Protein AF-A0A2S9GIF2-F1 (afdb_monomer_lite)

Secondary structure (DSSP, 8-state):
--S-SS--TT--HHHHHHHHHHHSTTT--TT------TTHHHHHTT--TTTTGGGGTTS-------TT-TTHHHHHHHHHHT--

Radius of gyration: 16.53 Å; chains: 1; bounding box: 38×29×39 Å

Foldseek 3Di:
DFADPDDDPPQDPVNVVRCCQCVDPNHDDPVDDRDDDPVVVVVVVVDDPQVPLCVCPPPDDDQDDDPPDPCVVVSVVSVVSNND

Structure (mmCIF, N/CA/C/O backbone):
data_AF-A0A2S9GIF2-F1
#
_entry.id   AF-A0A2S9GIF2-F1
#
loop_
_atom_site.group_PDB
_atom_site.id
_atom_site.type_symbol
_atom_site.label_atom_id
_atom_site.label_alt_id
_atom_site.label_comp_id
_atom_site.label_asym_id
_atom_site.label_entity_id
_atom_site.label_seq_id
_atom_site.pdbx_PDB_ins_code
_atom_site.Cartn_x
_atom_site.Cartn_y
_atom_site.Cartn_z
_atom_site.occupancy
_atom_site.B_iso_or_equiv
_atom_site.auth_seq_id
_atom_site.auth_comp_id
_atom_site.auth_asym_id
_atom_site.auth_atom_id
_atom_site.pdbx_PDB_model_num
ATOM 1 N N . GLY A 1 1 ? 12.319 2.939 -1.087 1.00 81.31 1 GLY A N 1
ATOM 2 C CA . GLY A 1 1 ? 10.866 2.831 -0.855 1.00 81.31 1 GLY A CA 1
ATOM 3 C C . GLY A 1 1 ? 10.176 2.668 -2.189 1.00 81.31 1 GLY A C 1
ATOM 4 O O . GLY A 1 1 ? 10.846 2.804 -3.204 1.00 81.31 1 GLY A O 1
ATOM 5 N N . GLY A 1 2 ? 8.879 2.373 -2.195 1.00 91.25 2 GLY A N 1
ATOM 6 C CA . GLY A 1 2 ? 8.105 2.290 -3.435 1.00 91.25 2 GLY A CA 1
ATOM 7 C C . GLY A 1 2 ? 8.413 1.095 -4.336 1.00 91.25 2 GLY A C 1
ATOM 8 O O . GLY A 1 2 ? 9.320 0.312 -4.074 1.00 91.25 2 GLY A O 1
ATOM 9 N N . THR A 1 3 ? 7.663 0.996 -5.434 1.00 95.69 3 THR A N 1
ATOM 10 C CA . THR A 1 3 ? 7.858 -0.019 -6.478 1.00 95.69 3 THR A CA 1
ATOM 11 C C . THR A 1 3 ? 9.214 0.132 -7.179 1.00 95.69 3 THR A C 1
ATOM 13 O O . THR A 1 3 ? 9.568 1.262 -7.557 1.00 95.69 3 THR A O 1
ATOM 16 N N . PRO A 1 4 ? 9.951 -0.971 -7.416 1.00 95.56 4 PRO A N 1
ATOM 17 C CA . PRO A 1 4 ? 11.212 -0.934 -8.149 1.00 95.56 4 PRO A CA 1
ATOM 18 C C . PRO A 1 4 ? 11.037 -0.424 -9.589 1.00 95.56 4 PRO A C 1
ATOM 20 O O . PRO A 1 4 ? 9.962 -0.504 -10.186 1.00 95.56 4 PRO A O 1
ATOM 23 N N . PHE A 1 5 ? 12.106 0.140 -10.151 1.00 94.81 5 PHE A N 1
ATOM 24 C CA . PHE A 1 5 ? 12.131 0.598 -11.547 1.00 94.81 5 PHE A CA 1
ATOM 25 C C . PHE A 1 5 ? 12.528 -0.495 -12.533 1.00 94.81 5 PHE A C 1
ATOM 27 O O . PHE A 1 5 ? 12.182 -0.400 -13.706 1.00 94.81 5 PHE A O 1
ATOM 34 N N . GLU A 1 6 ? 13.208 -1.531 -12.050 1.00 95.94 6 GLU A N 1
ATOM 35 C CA . GLU A 1 6 ? 13.668 -2.682 -12.817 1.00 95.94 6 GLU A CA 1
ATOM 36 C C . GLU A 1 6 ? 13.555 -3.932 -11.942 1.00 95.94 6 GLU A C 1
ATOM 38 O O . GLU A 1 6 ? 13.634 -3.851 -10.713 1.00 95.94 6 GLU A O 1
ATOM 43 N N . LEU A 1 7 ? 13.358 -5.084 -12.576 1.00 97.75 7 LEU A N 1
ATOM 44 C CA . LEU A 1 7 ? 13.358 -6.379 -11.907 1.00 97.75 7 LEU A CA 1
ATOM 45 C C . LEU A 1 7 ? 14.694 -7.080 -12.143 1.00 97.75 7 LEU A C 1
ATOM 47 O O . LEU A 1 7 ? 15.273 -6.975 -13.221 1.00 97.75 7 LEU A O 1
ATOM 51 N N . GLY A 1 8 ? 15.146 -7.842 -11.153 1.00 96.81 8 GLY A N 1
ATOM 52 C CA . GLY A 1 8 ? 16.341 -8.675 -11.245 1.00 96.81 8 GLY A CA 1
ATOM 53 C C . GLY A 1 8 ? 16.163 -10.008 -10.528 1.00 96.81 8 GLY A C 1
ATOM 54 O O . GLY A 1 8 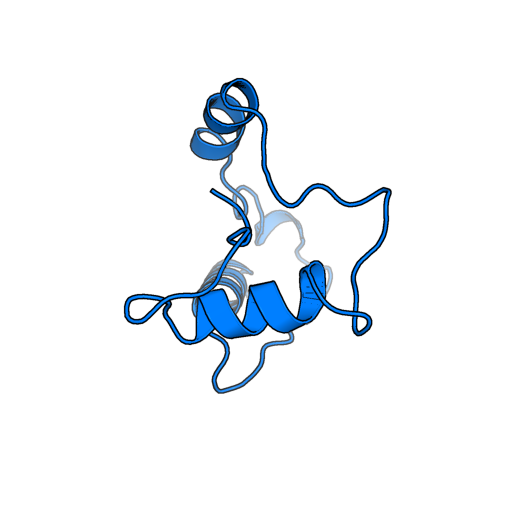? 15.074 -10.342 -10.051 1.00 96.81 8 GLY A O 1
ATOM 55 N N . ASP A 1 9 ? 17.247 -10.772 -10.419 1.00 96.81 9 ASP A N 1
ATOM 56 C CA . ASP A 1 9 ? 17.225 -12.106 -9.801 1.00 96.81 9 ASP A CA 1
ATOM 57 C C . ASP A 1 9 ? 16.854 -12.064 -8.313 1.00 96.81 9 ASP A C 1
ATOM 59 O O . ASP A 1 9 ? 16.268 -13.006 -7.789 1.00 96.81 9 ASP A O 1
ATOM 63 N N . GLN A 1 10 ? 17.142 -10.947 -7.640 1.00 96.81 10 GLN A N 1
ATOM 64 C CA . GLN A 1 10 ? 16.836 -10.740 -6.221 1.00 96.81 10 GLN A CA 1
ATOM 65 C C . GLN A 1 10 ? 15.444 -10.133 -5.974 1.00 96.81 10 GLN A C 1
ATOM 67 O O . GLN A 1 10 ? 15.071 -9.932 -4.822 1.00 96.81 10 GLN A O 1
ATOM 72 N N . SER A 1 11 ? 14.670 -9.819 -7.021 1.00 97.44 11 SER A N 1
ATOM 73 C CA . SER A 1 11 ? 13.331 -9.245 -6.849 1.00 97.44 11 SER A CA 1
ATOM 74 C C . SER A 1 11 ? 12.372 -10.266 -6.246 1.00 97.44 11 SER A C 1
ATOM 76 O O . SER A 1 11 ? 12.161 -11.351 -6.808 1.00 97.44 11 SER A O 1
ATOM 78 N N . THR A 1 12 ? 11.760 -9.881 -5.129 1.00 96.75 12 THR A N 1
ATOM 79 C CA . THR A 1 12 ? 10.770 -10.678 -4.401 1.00 96.75 12 THR A CA 1
ATOM 80 C C . THR A 1 12 ? 9.471 -10.831 -5.207 1.00 96.75 12 THR A C 1
ATOM 82 O O . THR A 1 12 ? 9.246 -10.097 -6.175 1.00 96.75 12 THR A O 1
ATOM 85 N N . PRO A 1 13 ? 8.567 -11.754 -4.831 1.00 96.44 13 PRO A N 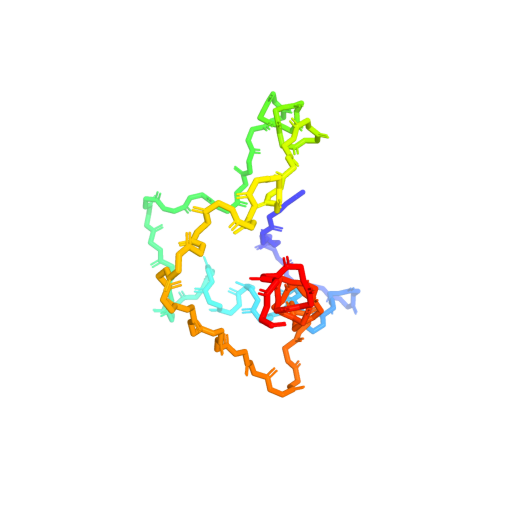1
ATOM 86 C CA . PRO A 1 13 ? 7.239 -11.821 -5.439 1.00 96.44 13 PRO A CA 1
ATOM 87 C C . PRO A 1 13 ? 6.472 -10.491 -5.361 1.00 96.44 13 PRO A C 1
ATOM 89 O O . PRO A 1 13 ? 5.847 -10.099 -6.342 1.00 96.44 13 PRO A O 1
ATOM 92 N N . ILE A 1 14 ? 6.600 -9.756 -4.250 1.00 95.75 14 ILE A N 1
ATOM 93 C CA . ILE A 1 14 ? 5.943 -8.453 -4.054 1.00 95.75 14 ILE A CA 1
ATOM 94 C C . ILE A 1 14 ? 6.544 -7.376 -4.957 1.00 95.75 14 ILE A C 1
ATOM 96 O O . ILE A 1 14 ? 5.805 -6.607 -5.569 1.00 95.75 14 ILE A O 1
ATOM 100 N N . ASP A 1 15 ? 7.870 -7.357 -5.120 1.00 97.12 15 ASP A N 1
ATOM 101 C CA . ASP A 1 15 ? 8.527 -6.463 -6.081 1.00 97.12 15 ASP A CA 1
ATOM 102 C C . ASP A 1 15 ? 7.978 -6.670 -7.494 1.00 97.12 15 ASP A C 1
ATOM 104 O O . ASP A 1 15 ? 7.680 -5.704 -8.198 1.00 97.12 15 ASP A O 1
ATOM 108 N N . ARG A 1 16 ? 7.823 -7.937 -7.896 1.00 97.81 16 ARG A N 1
ATOM 109 C CA . ARG A 1 16 ? 7.314 -8.322 -9.217 1.00 97.81 16 ARG A CA 1
ATOM 110 C C . ARG A 1 16 ? 5.844 -7.958 -9.383 1.00 97.81 16 ARG A C 1
ATOM 112 O O . ARG A 1 16 ? 5.490 -7.421 -10.426 1.00 97.81 16 ARG A O 1
ATOM 119 N N . GLU A 1 17 ? 5.012 -8.195 -8.372 1.00 96.81 17 GLU A N 1
ATOM 120 C CA . GLU A 1 17 ? 3.590 -7.841 -8.401 1.00 96.81 17 GLU A CA 1
ATOM 121 C C . GLU A 1 17 ? 3.384 -6.323 -8.494 1.00 96.81 17 GLU A C 1
ATOM 123 O O . GLU A 1 17 ? 2.635 -5.837 -9.345 1.00 96.81 17 GLU A O 1
ATOM 128 N N . PHE A 1 18 ? 4.092 -5.550 -7.669 1.00 96.81 18 PHE A N 1
ATOM 129 C CA . PHE A 1 18 ? 4.004 -4.094 -7.720 1.00 96.81 18 PHE A CA 1
ATOM 130 C C . PHE A 1 18 ? 4.569 -3.539 -9.024 1.00 96.81 18 PHE A C 1
ATOM 132 O O . PHE A 1 18 ? 4.005 -2.589 -9.570 1.00 96.81 18 PHE A O 1
ATOM 139 N N . TYR A 1 19 ? 5.659 -4.113 -9.538 1.00 97.31 19 TYR A N 1
ATOM 140 C CA . TYR A 1 19 ? 6.194 -3.739 -10.842 1.00 97.31 19 TYR A CA 1
ATOM 141 C C . TYR A 1 19 ? 5.168 -3.996 -11.946 1.00 97.31 19 TYR A C 1
ATOM 143 O O . TYR A 1 19 ? 4.880 -3.089 -12.726 1.00 97.31 19 TYR A O 1
ATOM 151 N N . ASP A 1 20 ? 4.581 -5.195 -11.984 1.00 97.62 20 ASP A N 1
ATOM 152 C CA . ASP A 1 20 ? 3.580 -5.570 -12.981 1.00 97.62 20 ASP A CA 1
ATOM 153 C C . ASP A 1 20 ? 2.422 -4.565 -13.016 1.00 97.62 20 ASP A C 1
ATOM 155 O O . ASP A 1 20 ? 2.031 -4.107 -14.087 1.00 97.62 20 ASP A O 1
ATOM 159 N N . PHE A 1 21 ? 1.930 -4.122 -11.858 1.00 97.19 21 PHE A N 1
ATOM 160 C CA . PHE A 1 21 ? 0.871 -3.118 -11.813 1.00 97.19 21 PHE A CA 1
ATOM 161 C C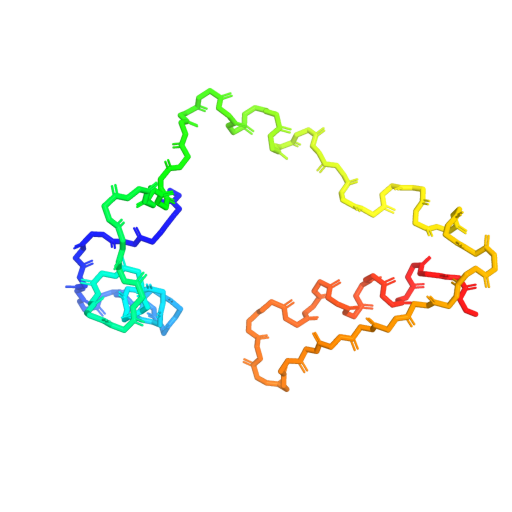 . PHE A 1 21 ? 1.352 -1.707 -12.201 1.00 97.19 21 PHE A C 1
ATOM 163 O O . PHE A 1 21 ? 0.791 -1.089 -13.104 1.00 97.19 21 PHE A O 1
ATOM 170 N N . TYR A 1 22 ? 2.395 -1.180 -11.551 1.00 97.25 22 TYR A N 1
ATOM 171 C CA . TYR A 1 22 ? 2.768 0.240 -11.659 1.00 97.25 22 TYR A CA 1
ATOM 172 C C . TYR A 1 22 ? 3.771 0.574 -12.775 1.00 97.25 22 TYR A C 1
ATOM 174 O O . TYR A 1 22 ? 4.100 1.749 -12.957 1.00 97.25 22 TYR A O 1
ATOM 182 N N . ARG A 1 23 ? 4.323 -0.417 -13.484 1.00 95.38 23 ARG A N 1
ATOM 183 C CA . ARG A 1 23 ? 5.330 -0.217 -14.548 1.00 95.38 23 ARG A CA 1
ATOM 184 C C . ARG A 1 23 ? 4.931 -0.801 -15.899 1.00 95.38 23 ARG A C 1
ATOM 186 O O . ARG A 1 23 ? 5.622 -0.547 -16.881 1.00 95.38 23 ARG A O 1
ATOM 193 N N . THR A 1 24 ? 3.814 -1.520 -15.986 1.00 95.62 24 THR A N 1
ATOM 194 C CA . THR A 1 24 ? 3.286 -2.050 -17.253 1.00 95.62 24 THR A CA 1
ATOM 195 C C . THR A 1 24 ? 1.986 -1.351 -17.651 1.00 95.62 24 THR A C 1
ATOM 197 O O . THR A 1 24 ? 1.426 -0.554 -16.898 1.00 95.62 24 THR A O 1
ATOM 200 N N . ALA A 1 25 ? 1.459 -1.680 -18.832 1.00 96.06 25 ALA A N 1
ATOM 201 C CA . ALA A 1 25 ? 0.169 -1.173 -19.297 1.00 96.06 25 ALA A CA 1
ATOM 202 C C . ALA A 1 25 ? -1.018 -1.536 -18.376 1.00 96.06 25 ALA A C 1
ATOM 204 O O . ALA A 1 25 ? -2.090 -0.958 -18.532 1.00 96.06 25 ALA A O 1
ATOM 205 N N . ARG A 1 26 ? -0.844 -2.466 -17.423 1.00 97.19 26 ARG A N 1
ATOM 206 C CA . ARG A 1 26 ? -1.887 -2.888 -16.477 1.00 97.19 26 ARG A CA 1
ATOM 207 C C . ARG A 1 26 ? -2.379 -1.749 -15.578 1.00 97.19 26 ARG A C 1
ATOM 209 O O . ARG A 1 26 ? -3.573 -1.685 -15.299 1.00 97.19 26 ARG A O 1
ATOM 216 N N . GLY A 1 27 ? -1.480 -0.879 -15.117 1.00 95.69 27 GLY A N 1
ATOM 217 C CA . GLY A 1 27 ? -1.814 0.184 -14.161 1.00 95.69 27 GLY A CA 1
ATOM 218 C C . GLY A 1 27 ? -0.893 1.405 -14.189 1.00 95.69 27 GLY A C 1
ATOM 219 O O . GLY A 1 27 ? -1.083 2.322 -13.391 1.00 95.69 27 GLY A O 1
ATOM 220 N N . ASN A 1 28 ? 0.097 1.456 -15.088 1.00 95.50 28 ASN A N 1
ATOM 221 C CA . ASN A 1 28 ? 0.981 2.612 -15.203 1.00 95.50 28 ASN A CA 1
ATOM 222 C C . ASN A 1 28 ? 0.212 3.872 -15.646 1.00 95.50 28 ASN A C 1
ATOM 224 O O . ASN A 1 28 ? -0.570 3.845 -16.597 1.00 95.50 28 ASN A O 1
ATOM 228 N N . SER A 1 29 ? 0.496 4.994 -14.986 1.00 95.31 29 SER A N 1
ATOM 229 C CA . SER A 1 29 ? -0.048 6.315 -15.296 1.00 95.31 29 SER A CA 1
ATOM 230 C C . SER A 1 29 ? 1.047 7.376 -15.141 1.00 95.31 29 SER A C 1
ATOM 232 O O . SER A 1 29 ? 1.750 7.360 -14.127 1.00 95.31 29 SER A O 1
ATOM 234 N N . PRO A 1 30 ? 1.169 8.351 -16.068 1.00 93.31 30 PRO A N 1
ATOM 235 C CA . PRO A 1 30 ? 2.161 9.427 -15.965 1.00 93.31 30 PRO A CA 1
ATOM 236 C C . PRO A 1 30 ? 2.069 10.260 -14.678 1.00 93.31 30 PRO A C 1
ATOM 238 O O . PRO A 1 30 ? 3.047 10.885 -14.281 1.00 93.31 30 PRO A O 1
ATOM 241 N N . ALA A 1 31 ? 0.901 10.289 -14.031 1.00 93.44 31 ALA A N 1
ATOM 242 C CA . ALA A 1 31 ? 0.675 11.045 -12.801 1.00 93.44 31 ALA A CA 1
ATOM 243 C C . ALA A 1 31 ? 1.076 10.283 -11.523 1.00 93.44 31 ALA A C 1
ATOM 245 O O . ALA A 1 31 ? 1.049 10.854 -10.433 1.00 93.44 31 ALA A O 1
ATOM 246 N N . THR A 1 32 ? 1.429 9.000 -11.623 1.00 89.81 32 THR A N 1
ATOM 247 C CA . THR A 1 32 ? 1.699 8.154 -10.459 1.00 89.81 32 THR A CA 1
ATOM 248 C C . THR A 1 32 ? 3.199 8.027 -10.220 1.00 89.81 32 THR A C 1
ATOM 250 O O . THR A 1 32 ? 3.904 7.324 -10.939 1.00 89.81 32 THR A O 1
ATOM 253 N N . SER A 1 33 ? 3.685 8.646 -9.141 1.00 88.56 33 SER A N 1
ATOM 254 C CA . SER A 1 33 ? 4.967 8.272 -8.542 1.00 88.56 33 SER A CA 1
ATOM 255 C C . SER A 1 33 ? 4.717 7.277 -7.416 1.00 88.56 33 SER A C 1
ATOM 257 O O . SER A 1 33 ? 3.974 7.564 -6.481 1.00 88.56 33 SER A O 1
ATOM 259 N N . THR A 1 34 ? 5.365 6.114 -7.476 1.00 94.69 34 THR A N 1
ATOM 260 C CA . THR A 1 34 ? 5.403 5.168 -6.347 1.00 94.69 34 THR A CA 1
ATOM 261 C C . THR A 1 34 ? 6.544 5.488 -5.382 1.00 94.69 34 THR A C 1
ATOM 263 O O . THR A 1 34 ? 6.727 4.774 -4.403 1.00 94.69 34 THR A O 1
ATOM 266 N N . GLN A 1 35 ? 7.354 6.509 -5.680 1.00 94.56 35 GLN A N 1
ATOM 267 C CA . GLN A 1 35 ? 8.526 6.884 -4.901 1.00 94.56 35 GLN A CA 1
ATOM 268 C C . GLN A 1 35 ? 8.191 8.062 -3.978 1.00 94.56 35 GLN A C 1
ATOM 270 O O . GLN A 1 35 ? 7.964 9.169 -4.479 1.00 94.56 35 GLN A O 1
ATOM 275 N N . PRO A 1 36 ? 8.150 7.854 -2.647 1.00 93.44 36 PRO A N 1
ATOM 276 C CA . PRO A 1 36 ? 7.971 8.946 -1.701 1.00 93.44 36 PRO A CA 1
ATOM 277 C C . PRO A 1 36 ? 9.202 9.859 -1.693 1.00 93.44 36 PRO A C 1
ATOM 279 O O . PRO A 1 36 ? 10.318 9.433 -2.004 1.00 93.44 36 PRO A O 1
ATOM 282 N N . THR A 1 37 ? 9.024 11.118 -1.294 1.00 94.12 37 THR A N 1
ATOM 283 C CA . THR A 1 37 ? 10.170 12.002 -1.066 1.00 94.12 37 THR A CA 1
ATOM 284 C C . THR A 1 37 ? 10.909 11.571 0.198 1.00 94.12 37 THR A C 1
ATOM 286 O O . THR A 1 37 ? 10.321 11.056 1.148 1.00 94.12 37 THR A O 1
ATOM 289 N N . LEU A 1 38 ? 12.220 11.815 0.262 1.00 93.88 38 LEU A N 1
ATOM 290 C CA . LEU A 1 38 ? 12.987 11.483 1.466 1.00 93.88 38 LEU A CA 1
ATOM 291 C C . LEU A 1 38 ? 12.421 12.189 2.712 1.00 93.88 38 LEU A C 1
ATOM 293 O O . LEU A 1 38 ? 12.342 11.597 3.786 1.00 93.88 38 LEU A O 1
ATOM 297 N N . SER A 1 39 ? 11.976 13.438 2.556 1.00 95.69 39 SER A N 1
ATOM 298 C CA . SER A 1 39 ? 11.405 14.232 3.643 1.00 95.69 39 SER A CA 1
ATOM 299 C C . SER A 1 39 ? 10.023 13.752 4.103 1.00 95.69 39 SER A C 1
ATOM 301 O O . SER A 1 39 ? 9.664 14.012 5.252 1.00 95.69 39 SER A O 1
ATOM 303 N N . SER A 1 40 ? 9.252 13.023 3.280 1.00 94.56 40 SER A N 1
ATOM 304 C CA . SER A 1 40 ? 7.965 12.465 3.724 1.00 94.56 40 SER A CA 1
ATOM 305 C C . SER A 1 40 ? 8.127 11.294 4.693 1.00 94.56 40 SER A C 1
ATOM 307 O O . SER A 1 40 ? 7.237 11.068 5.511 1.00 94.56 40 SER A O 1
ATOM 309 N N . ASN A 1 41 ? 9.268 10.593 4.669 1.00 93.94 41 ASN A N 1
ATOM 310 C CA . ASN A 1 41 ? 9.510 9.456 5.563 1.00 93.94 41 ASN A CA 1
ATOM 311 C C . ASN A 1 41 ? 9.464 9.853 7.043 1.00 93.94 41 ASN A C 1
ATOM 313 O O . ASN A 1 41 ? 8.969 9.082 7.854 1.00 93.94 41 ASN A O 1
ATOM 317 N N . VAL A 1 42 ? 9.906 11.065 7.401 1.00 95.88 42 VAL A N 1
ATOM 318 C CA . VAL A 1 42 ? 9.852 11.547 8.795 1.00 95.88 42 VAL A CA 1
ATOM 319 C C . VAL A 1 42 ? 8.412 11.586 9.308 1.00 95.88 42 VAL A C 1
ATOM 321 O O . VAL A 1 42 ? 8.148 11.190 10.437 1.00 95.88 42 VAL A O 1
ATOM 324 N N . ARG A 1 43 ? 7.466 12.029 8.470 1.00 94.69 43 ARG A N 1
ATOM 325 C CA . ARG A 1 43 ? 6.042 12.051 8.833 1.00 94.69 43 ARG A CA 1
ATOM 326 C C . ARG A 1 43 ? 5.462 10.646 8.888 1.00 94.69 43 ARG A C 1
ATOM 328 O O . ARG A 1 43 ? 4.719 10.351 9.810 1.00 94.69 43 ARG A O 1
ATOM 335 N N . PHE A 1 44 ? 5.823 9.794 7.928 1.00 93.75 44 PHE A N 1
ATOM 336 C CA . PHE A 1 44 ? 5.350 8.412 7.873 1.00 93.75 44 PHE A CA 1
ATOM 337 C C . PHE A 1 44 ? 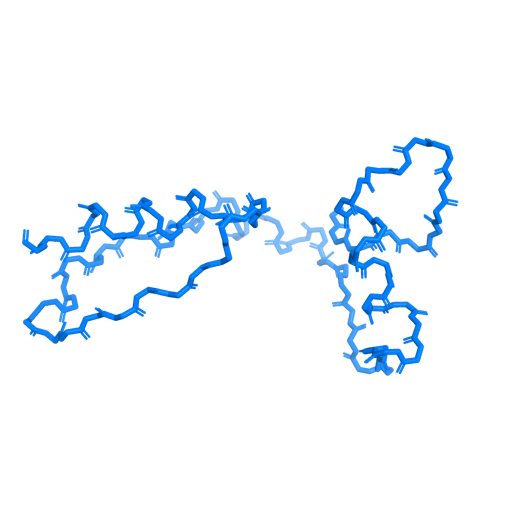5.776 7.603 9.106 1.00 93.75 44 PHE A C 1
ATOM 339 O O . PHE A 1 44 ? 4.956 6.919 9.700 1.00 93.75 44 PHE A O 1
ATOM 346 N N . MET A 1 45 ? 7.031 7.745 9.544 1.00 94.94 45 MET A N 1
ATOM 347 C CA . MET A 1 45 ? 7.539 7.073 10.748 1.00 94.94 45 MET A CA 1
ATOM 348 C C . MET A 1 45 ? 6.898 7.581 12.048 1.00 94.94 45 MET A C 1
ATOM 350 O O . MET A 1 45 ? 7.004 6.914 13.069 1.00 94.94 45 MET A O 1
ATOM 354 N N . ASN A 1 46 ? 6.250 8.749 12.019 1.00 96.38 46 ASN A N 1
ATOM 355 C CA . ASN A 1 46 ? 5.538 9.337 13.154 1.00 96.38 46 ASN A CA 1
ATOM 356 C C . ASN A 1 46 ? 4.009 9.295 12.960 1.00 96.38 46 ASN A C 1
ATOM 358 O O . ASN A 1 46 ? 3.295 10.148 13.488 1.00 96.38 46 ASN A O 1
ATOM 362 N N . PHE A 1 47 ? 3.515 8.358 12.148 1.00 95.12 47 PHE A N 1
ATOM 363 C CA . PHE A 1 47 ? 2.093 8.139 11.910 1.00 95.12 47 PHE A CA 1
ATOM 364 C C . PHE A 1 47 ? 1.663 6.790 12.490 1.00 95.12 47 PHE A C 1
ATOM 366 O O . PHE A 1 47 ? 2.261 5.760 12.183 1.00 95.12 47 PHE A O 1
ATOM 373 N N . TYR A 1 48 ? 0.605 6.806 13.299 1.00 95.06 48 TYR A N 1
ATOM 374 C CA . TYR A 1 48 ? 0.073 5.638 13.997 1.00 95.06 48 TYR A CA 1
ATOM 375 C C . TYR A 1 48 ? -1.327 5.341 13.436 1.00 95.06 48 TYR A C 1
ATOM 377 O O . TYR A 1 48 ? -2.302 5.952 13.864 1.00 95.06 48 TYR A O 1
ATOM 385 N N . PRO A 1 49 ? -1.450 4.468 12.416 1.00 91.94 49 PRO A N 1
ATOM 386 C CA . PRO A 1 49 ? -2.665 4.358 11.598 1.00 91.94 49 PRO A CA 1
ATOM 387 C C . PRO A 1 49 ? -3.904 3.843 12.338 1.00 91.94 49 PRO A C 1
ATOM 389 O O . PRO A 1 49 ? -5.008 3.992 11.822 1.00 91.94 49 PRO A O 1
ATOM 392 N N . PHE A 1 50 ? -3.726 3.216 13.501 1.00 94.25 50 PHE A N 1
ATOM 393 C CA . PHE A 1 50 ? -4.808 2.639 14.301 1.00 94.25 50 PHE A CA 1
ATOM 394 C C . PHE A 1 50 ? -5.055 3.392 15.612 1.00 94.25 50 PHE A C 1
ATOM 396 O O . PHE A 1 50 ? -5.838 2.921 16.431 1.00 94.25 50 PHE A O 1
ATOM 403 N N . GLU A 1 51 ? -4.395 4.534 15.824 1.00 95.25 51 GLU A N 1
ATOM 404 C CA . GLU A 1 51 ? -4.723 5.425 16.941 1.00 95.25 51 GLU A CA 1
ATOM 405 C C . GLU A 1 51 ? -6.204 5.834 16.842 1.00 95.25 51 GLU A C 1
ATOM 407 O O . GLU A 1 51 ? -6.688 6.144 15.749 1.00 95.25 51 GLU A O 1
ATOM 412 N N . ASP A 1 52 ? -6.917 5.812 17.969 1.00 93.50 52 ASP A N 1
ATOM 413 C CA . ASP A 1 52 ? -8.338 6.165 18.090 1.00 93.50 52 ASP A CA 1
ATOM 414 C C . ASP A 1 52 ? -9.310 5.317 17.236 1.00 93.50 52 ASP A C 1
ATOM 416 O O . ASP A 1 52 ? -10.454 5.729 16.998 1.00 93.50 52 ASP A O 1
ATOM 420 N N . ILE A 1 53 ? -8.907 4.135 16.754 1.00 94.88 53 ILE A N 1
ATOM 421 C CA . ILE A 1 53 ? -9.769 3.255 15.939 1.00 94.88 53 ILE A CA 1
ATOM 422 C C . ILE A 1 53 ? -11.069 2.866 16.664 1.00 94.88 53 ILE A C 1
ATOM 424 O O . ILE A 1 53 ? -12.122 2.752 16.035 1.00 94.88 53 ILE A O 1
ATOM 428 N N . GLU A 1 54 ? -11.042 2.753 17.991 1.00 91.31 54 GLU A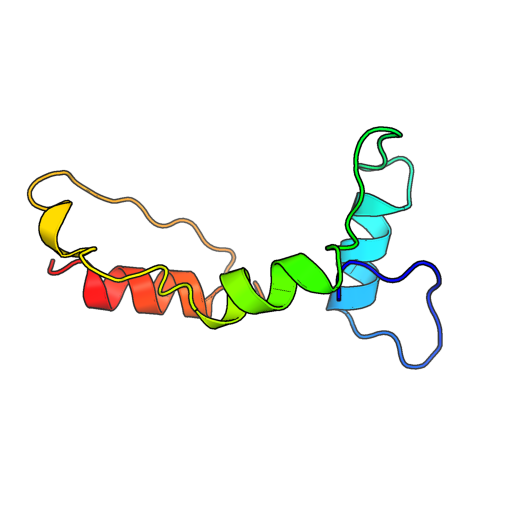 N 1
ATOM 429 C CA . GLU A 1 54 ? -12.201 2.471 18.837 1.00 91.31 54 GLU A CA 1
ATOM 430 C C . GLU A 1 54 ? -13.265 3.579 18.780 1.00 91.31 54 GLU A C 1
ATOM 432 O O . GLU A 1 54 ? -14.453 3.316 18.969 1.00 91.31 54 GLU A O 1
ATOM 437 N N . THR A 1 55 ? -12.876 4.813 18.438 1.00 93.81 55 THR A N 1
ATOM 438 C CA . THR A 1 55 ? -13.804 5.949 18.278 1.00 93.81 55 THR A CA 1
ATOM 439 C C . THR A 1 55 ? -14.663 5.841 17.014 1.00 93.81 55 THR A C 1
ATOM 4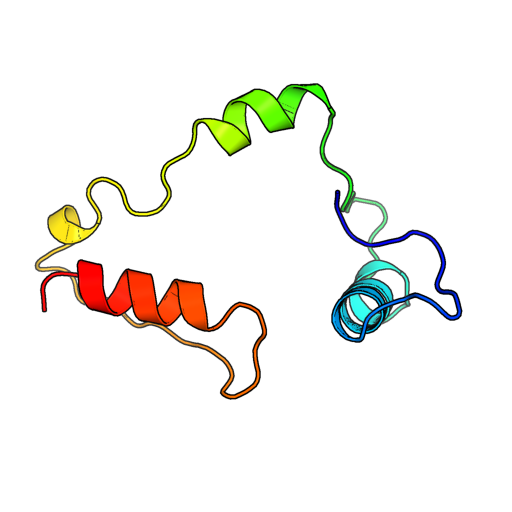41 O O . THR A 1 55 ? -15.592 6.630 16.788 1.00 93.81 55 THR A O 1
ATOM 444 N N . ILE A 1 56 ? -14.385 4.853 16.156 1.00 94.19 56 ILE A N 1
ATOM 445 C CA . ILE A 1 56 ? -15.259 4.527 15.032 1.00 94.19 56 ILE A CA 1
ATOM 446 C C . ILE A 1 56 ? -16.588 3.954 15.538 1.00 94.19 56 ILE A C 1
ATOM 448 O O . ILE A 1 56 ? -17.642 4.307 14.992 1.00 94.19 56 ILE A O 1
ATOM 452 N N . SER A 1 57 ? -16.555 3.172 16.620 1.00 90.12 57 SER A N 1
ATOM 453 C CA . SER A 1 57 ? -17.738 2.621 17.284 1.00 90.12 57 SER A CA 1
ATOM 454 C C . SER A 1 57 ? -18.753 3.721 17.648 1.00 90.12 57 SER A C 1
ATOM 456 O O . SER A 1 57 ? -18.361 4.824 18.040 1.00 90.12 57 SER A O 1
ATOM 458 N N . PRO A 1 58 ? -20.071 3.484 17.489 1.00 92.88 58 PRO A N 1
ATOM 459 C CA . PRO A 1 58 ? -20.732 2.224 17.126 1.00 92.88 58 PRO A CA 1
ATOM 460 C C . PRO A 1 58 ? -20.907 2.018 15.612 1.00 92.88 58 PRO A C 1
ATOM 462 O O . PRO A 1 58 ? -21.726 1.199 15.192 1.00 92.88 58 PRO A O 1
ATOM 465 N N . ARG A 1 59 ? -20.218 2.792 14.761 1.00 95.94 59 ARG A N 1
ATOM 466 C CA . ARG A 1 59 ? -20.353 2.625 13.308 1.00 95.94 59 ARG A CA 1
ATOM 467 C C . ARG A 1 59 ? -19.722 1.288 12.904 1.00 95.94 59 ARG A C 1
ATOM 469 O O . ARG A 1 59 ? -18.586 1.031 13.297 1.00 95.94 59 ARG A O 1
ATOM 476 N N . PRO A 1 60 ? -20.419 0.456 12.115 1.00 93.69 60 PRO A N 1
ATOM 477 C CA . PRO A 1 60 ? -19.880 -0.827 11.691 1.00 93.69 60 PRO A CA 1
ATOM 478 C C . PRO A 1 60 ? -18.674 -0.636 10.766 1.00 93.69 60 PRO A C 1
ATOM 480 O O . PRO A 1 60 ? -18.650 0.284 9.943 1.00 93.69 60 PRO A O 1
ATOM 483 N N . MET A 1 61 ? -17.707 -1.545 10.871 1.00 94.75 61 MET A N 1
ATOM 484 C CA . MET A 1 61 ? -16.533 -1.616 10.004 1.00 94.75 61 MET A CA 1
ATOM 485 C C . MET A 1 61 ? -16.522 -2.942 9.242 1.00 94.75 61 MET A C 1
ATOM 487 O O . MET A 1 61 ? -16.867 -3.984 9.787 1.00 94.75 61 MET A O 1
ATOM 491 N N . LEU A 1 62 ? -16.127 -2.901 7.968 1.00 95.50 62 LEU A N 1
ATOM 492 C CA . LEU A 1 62 ? -15.924 -4.088 7.138 1.00 95.50 62 LEU A CA 1
ATOM 493 C C . LEU A 1 62 ? -14.483 -4.091 6.633 1.00 95.50 62 LEU A C 1
ATOM 495 O O . LEU A 1 62 ? -14.090 -3.205 5.873 1.00 95.50 62 LEU A O 1
ATOM 499 N N . PHE A 1 63 ? -13.722 -5.111 7.016 1.00 95.50 63 PHE A N 1
ATOM 500 C CA . PHE A 1 63 ? -12.368 -5.339 6.522 1.00 95.50 63 PHE A CA 1
ATOM 501 C C . PHE A 1 63 ? -12.388 -6.389 5.410 1.00 95.50 63 PHE A C 1
ATOM 503 O O . PHE A 1 63 ? -12.978 -7.458 5.561 1.00 95.50 63 PHE A O 1
ATOM 510 N N . ILE A 1 64 ? -11.738 -6.088 4.285 1.00 97.00 64 ILE A N 1
ATOM 511 C CA . ILE A 1 64 ? -11.614 -6.994 3.139 1.00 97.00 64 ILE A CA 1
ATOM 512 C C . ILE A 1 64 ? -10.129 -7.188 2.864 1.00 97.00 64 ILE A C 1
ATOM 514 O O . ILE A 1 64 ? -9.410 -6.220 2.625 1.00 97.00 64 ILE A O 1
ATOM 518 N N . THR A 1 65 ? -9.677 -8.438 2.881 1.00 97.88 65 THR A N 1
ATOM 519 C CA . THR A 1 65 ? -8.291 -8.796 2.586 1.00 97.88 65 THR A CA 1
ATOM 520 C C . THR A 1 65 ? -8.220 -10.116 1.827 1.00 97.88 65 THR A C 1
ATOM 522 O O . THR A 1 65 ? -9.091 -10.974 1.981 1.00 97.88 65 THR A O 1
ATOM 525 N N . GLY A 1 66 ? -7.210 -10.257 0.968 1.00 97.19 66 GLY A N 1
ATOM 526 C CA . GLY A 1 66 ? -6.937 -11.506 0.261 1.00 97.19 66 GLY A CA 1
ATOM 527 C C . GLY A 1 66 ? -6.343 -12.542 1.212 1.00 97.19 66 GLY A C 1
ATOM 528 O O . GLY A 1 66 ? -5.602 -12.197 2.131 1.00 97.19 66 GLY A O 1
ATOM 529 N N . ASP A 1 67 ? -6.631 -13.820 0.989 1.00 96.75 67 ASP A N 1
ATOM 530 C CA . ASP A 1 67 ? -6.166 -14.891 1.870 1.00 96.75 67 ASP A CA 1
ATOM 531 C C . ASP A 1 67 ? -4.634 -15.040 1.873 1.00 96.75 67 ASP A C 1
ATOM 533 O O . ASP A 1 67 ? -4.073 -15.311 2.933 1.00 96.75 67 ASP A O 1
ATOM 537 N N . GLN A 1 68 ? -3.988 -14.792 0.726 1.00 95.31 68 GLN A N 1
ATOM 538 C CA . GLN A 1 68 ? -2.529 -14.810 0.525 1.00 95.31 68 GLN A CA 1
ATOM 539 C C . GLN A 1 68 ? -1.894 -13.409 0.436 1.00 95.31 68 GLN A C 1
ATOM 541 O O . GLN A 1 68 ? -0.764 -13.266 -0.034 1.00 95.31 68 GLN A O 1
ATOM 546 N N . ALA A 1 69 ? -2.612 -12.350 0.818 1.00 95.31 69 ALA A N 1
ATOM 547 C CA . ALA A 1 69 ? -2.078 -10.997 0.711 1.00 95.31 69 ALA A CA 1
ATOM 548 C C . ALA A 1 69 ? -0.939 -10.780 1.721 1.00 95.31 69 ALA A C 1
ATOM 550 O O . ALA A 1 69 ? -1.136 -10.950 2.920 1.00 95.31 69 ALA A O 1
ATOM 551 N N . HIS A 1 70 ? 0.224 -10.307 1.259 1.00 93.19 70 HIS A N 1
ATOM 552 C CA . HIS A 1 70 ? 1.328 -9.897 2.142 1.00 93.19 70 HIS A CA 1
ATOM 553 C C . HIS A 1 70 ? 0.897 -8.833 3.165 1.00 93.19 70 HIS A C 1
ATOM 555 O O . HIS A 1 70 ? 1.451 -8.746 4.245 1.00 93.19 70 HIS A O 1
ATOM 561 N N . SER A 1 71 ? -0.095 -8.003 2.839 1.00 95.50 71 SER A N 1
ATOM 562 C CA . SER A 1 71 ? -0.622 -6.960 3.726 1.00 95.50 71 SER A CA 1
ATOM 563 C C . SER A 1 71 ? -1.763 -7.427 4.641 1.00 95.50 71 SER A C 1
ATOM 565 O O . SER A 1 71 ? -2.383 -6.593 5.304 1.00 95.50 71 SER A O 1
ATOM 567 N N . ARG A 1 72 ? -2.081 -8.730 4.673 1.00 96.69 72 ARG A N 1
ATOM 568 C CA . ARG A 1 72 ? -3.222 -9.280 5.420 1.00 96.69 72 ARG A CA 1
ATOM 569 C C . ARG A 1 72 ? -3.164 -8.975 6.914 1.00 96.69 72 ARG A C 1
ATOM 571 O O . ARG A 1 72 ? -4.186 -8.603 7.489 1.00 96.69 72 ARG A O 1
ATOM 578 N N . GLU A 1 73 ? -1.981 -9.073 7.508 1.00 94.69 73 GLU A N 1
ATOM 579 C CA . GLU A 1 73 ? -1.733 -8.785 8.925 1.00 94.69 73 GLU A CA 1
ATOM 580 C C . GLU A 1 73 ? -2.263 -7.416 9.383 1.00 94.69 73 GLU A C 1
ATOM 582 O O . GLU A 1 73 ? -2.776 -7.300 10.494 1.00 94.69 73 GLU A O 1
ATOM 587 N N . PHE A 1 74 ? -2.234 -6.389 8.524 1.00 95.56 74 PHE A N 1
ATOM 588 C CA . PHE A 1 74 ? -2.760 -5.065 8.866 1.00 95.56 74 PHE A CA 1
ATOM 589 C C . PHE A 1 74 ? -4.278 -5.072 9.048 1.00 95.56 74 PHE A C 1
ATOM 591 O O . PHE A 1 74 ? -4.794 -4.407 9.943 1.00 95.56 74 PHE A O 1
ATOM 598 N N . SER A 1 75 ? -5.005 -5.820 8.213 1.00 95.94 75 SER A N 1
ATOM 599 C CA . SER A 1 75 ? -6.457 -5.961 8.351 1.00 95.94 75 SER A CA 1
ATOM 600 C C . SER A 1 75 ? -6.825 -6.766 9.594 1.00 95.94 75 SER A C 1
ATOM 602 O O . SER A 1 75 ? -7.776 -6.409 10.281 1.00 95.94 75 SER A O 1
ATOM 604 N N . GLU A 1 76 ? -6.066 -7.819 9.909 1.00 95.38 76 GLU A N 1
ATOM 605 C CA . GLU A 1 76 ? -6.286 -8.623 11.118 1.00 95.38 76 GLU A CA 1
ATOM 606 C C . GLU A 1 76 ? -6.020 -7.814 12.392 1.00 95.38 76 GLU A C 1
ATOM 608 O O . GLU A 1 76 ? -6.812 -7.871 13.331 1.00 95.38 76 GLU A O 1
ATOM 613 N N . GLN A 1 77 ? -4.959 -7.005 12.406 1.00 94.94 77 GLN A N 1
ATOM 614 C CA . GLN A 1 77 ? -4.668 -6.102 13.517 1.00 94.94 77 GLN A CA 1
ATOM 615 C C . GLN A 1 77 ? -5.760 -5.038 13.685 1.00 94.94 77 GLN A C 1
ATOM 617 O O . GLN A 1 77 ? -6.229 -4.816 14.799 1.00 94.94 77 GLN A O 1
ATOM 622 N N . ALA A 1 78 ? -6.190 -4.399 12.593 1.00 94.62 78 ALA A N 1
ATOM 623 C CA . ALA A 1 78 ? -7.265 -3.410 12.640 1.00 94.62 78 ALA A CA 1
ATOM 624 C C . ALA A 1 78 ? -8.570 -4.019 13.173 1.00 94.62 78 ALA A C 1
ATOM 626 O O . ALA A 1 78 ? -9.231 -3.409 14.007 1.00 94.62 78 ALA A O 1
ATOM 627 N N . TYR A 1 79 ? -8.902 -5.242 12.747 1.00 93.69 79 TYR A N 1
ATOM 628 C CA . TYR A 1 79 ? -10.066 -5.976 13.240 1.00 93.69 79 TYR A CA 1
ATOM 629 C C . TYR A 1 79 ? -9.987 -6.258 14.747 1.00 93.69 79 TYR A C 1
ATOM 631 O O . TYR A 1 79 ? -10.958 -6.044 15.462 1.00 93.69 79 TYR A O 1
ATOM 639 N N . GLN A 1 80 ? -8.824 -6.673 15.259 1.00 92.88 80 GLN A N 1
ATOM 640 C CA . GLN A 1 80 ? -8.637 -6.908 16.697 1.00 92.88 80 GLN A CA 1
ATOM 641 C C . GLN A 1 80 ? -8.760 -5.626 17.534 1.00 92.88 80 GLN A C 1
ATOM 643 O O . GLN A 1 80 ? -9.256 -5.672 18.657 1.00 92.88 80 GLN A O 1
ATOM 648 N N . LEU A 1 81 ? -8.297 -4.488 17.005 1.00 92.12 81 LEU A N 1
ATOM 649 C CA . LEU A 1 81 ? -8.345 -3.196 17.696 1.00 92.12 81 LEU A CA 1
ATOM 650 C C . LEU A 1 81 ? -9.709 -2.501 17.597 1.00 92.12 81 LEU A C 1
ATOM 652 O O . LEU A 1 81 ? -10.012 -1.650 18.427 1.00 92.12 81 LEU A O 1
ATOM 656 N N . ALA A 1 82 ? -10.538 -2.869 16.619 1.00 87.94 82 ALA A N 1
ATOM 657 C CA . ALA A 1 82 ? -11.834 -2.254 16.325 1.00 87.94 82 ALA A CA 1
ATOM 658 C C . ALA A 1 82 ? -12.887 -2.345 17.454 1.00 87.94 82 ALA A C 1
ATOM 660 O O . ALA A 1 82 ? -13.968 -1.778 17.297 1.00 87.94 82 ALA A O 1
ATOM 661 N N . ALA A 1 83 ? -12.567 -2.994 18.582 1.00 68.69 83 ALA A N 1
ATOM 662 C CA . ALA A 1 83 ? -13.410 -3.105 19.774 1.00 68.69 83 ALA A CA 1
ATOM 663 C C . ALA A 1 83 ? -14.825 -3.638 19.475 1.00 68.69 83 ALA A C 1
ATOM 665 O O . ALA A 1 83 ? -15.815 -3.090 19.969 1.00 68.69 83 ALA A O 1
ATOM 666 N N . GLU A 1 84 ? -14.904 -4.692 18.652 1.00 54.25 84 GLU A N 1
ATOM 667 C CA . GLU A 1 84 ? -16.114 -5.524 18.537 1.00 54.25 84 GLU A CA 1
ATOM 668 C C . GLU A 1 84 ? -16.400 -6.310 19.825 1.00 54.25 84 GLU A C 1
ATOM 670 O O . GLU A 1 84 ? -15.438 -6.801 20.465 1.00 54.25 84 GLU A O 1
#

Sequence (84 aa):
GGTPFELGDQSTPIDREFYDFYRTARGNSPATSTQPTLSSNVRFMNFYPFEDIETISPRPMLFITGDQAHSREFSEQAYQLAAE

pLDDT: mean 94.01, std 5.76, range [54.25, 97.88]